Protein AF-A0A0G1JYY1-F1 (afdb_monomer_lite)

Secondary structure (DSSP, 8-state):
---SS-S---GGGGSPPEEE--SSHHHHHHHHHHHHTT--PEEE----TTSPSSEEEETTEEEEHHHHHHHHHHHH---

pLDDT: mean 78.43, std 17.25, range [39.28, 95.31]

Radius of gyration: 14.79 Å; chains: 1; bounding box: 53×21×29 Å

Structure (mmCIF, N/CA/C/O backbone):
data_AF-A0A0G1JYY1-F1
#
_entry.id   AF-A0A0G1JYY1-F1
#
loop_
_atom_site.group_PDB
_atom_si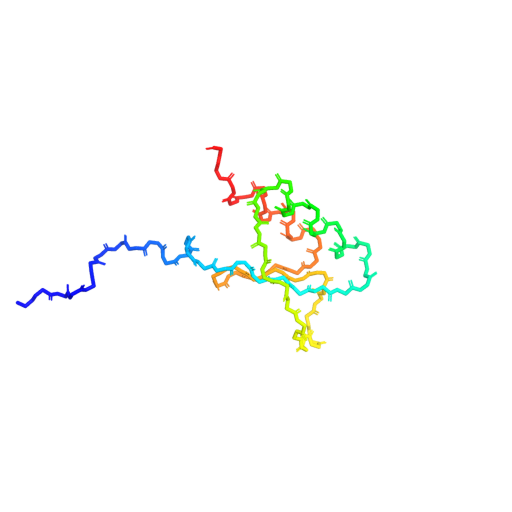te.id
_atom_site.type_symbol
_atom_site.label_atom_id
_atom_site.label_alt_id
_atom_site.label_comp_id
_atom_site.label_asym_id
_atom_site.label_entity_id
_atom_site.label_seq_id
_atom_site.pdbx_PDB_ins_code
_atom_site.Cartn_x
_atom_site.Cartn_y
_atom_site.Cartn_z
_atom_site.occupancy
_atom_site.B_iso_or_equiv
_atom_site.auth_seq_id
_atom_site.auth_comp_id
_atom_site.auth_asym_id
_atom_site.auth_atom_id
_atom_site.pdbx_PDB_model_num
ATOM 1 N N . MET A 1 1 ? -40.414 -9.671 -14.361 1.00 44.62 1 MET A N 1
ATOM 2 C CA . MET A 1 1 ? -38.987 -10.020 -14.525 1.00 44.62 1 MET A CA 1
ATOM 3 C C . MET A 1 1 ? -38.192 -9.100 -13.612 1.00 44.62 1 MET A C 1
ATOM 5 O O . MET A 1 1 ? -38.213 -7.898 -13.834 1.00 44.62 1 MET A O 1
ATOM 9 N N . GLN A 1 2 ? -37.630 -9.631 -12.523 1.00 39.28 2 GLN A N 1
ATOM 10 C CA . GLN A 1 2 ? -36.754 -8.897 -11.601 1.00 39.28 2 GLN A CA 1
ATOM 11 C C . GLN A 1 2 ? -35.307 -9.088 -12.065 1.00 39.28 2 GLN A C 1
ATOM 13 O O . GLN A 1 2 ? -34.934 -10.205 -12.418 1.00 39.28 2 GLN A O 1
ATOM 18 N N . SER A 1 3 ? -34.512 -8.018 -12.085 1.00 42.78 3 SER A N 1
ATOM 19 C CA . SER A 1 3 ? -33.059 -8.139 -12.236 1.00 42.78 3 SER A CA 1
ATOM 20 C C . SER A 1 3 ? -32.529 -9.037 -11.109 1.00 42.78 3 SER A C 1
ATOM 22 O O . SER A 1 3 ? -32.801 -8.727 -9.950 1.00 42.78 3 SER A O 1
ATOM 24 N N . PRO A 1 4 ? -31.793 -10.125 -11.404 1.00 51.28 4 PRO A N 1
ATOM 25 C CA . PRO A 1 4 ? -31.261 -11.031 -10.380 1.00 51.28 4 PRO A CA 1
ATOM 26 C C . PRO A 1 4 ? -30.119 -10.411 -9.561 1.00 51.28 4 PRO A C 1
ATOM 28 O O . PRO A 1 4 ? -29.679 -10.982 -8.571 1.00 51.28 4 PRO A O 1
ATOM 31 N N . TRP A 1 5 ? -29.661 -9.227 -9.957 1.00 55.25 5 TRP A N 1
ATOM 32 C CA . TRP A 1 5 ? -28.609 -8.479 -9.293 1.00 55.25 5 TRP A CA 1
ATOM 33 C C . TRP A 1 5 ? -29.269 -7.325 -8.552 1.00 55.25 5 TRP A C 1
ATOM 35 O O . TRP A 1 5 ? -29.634 -6.308 -9.148 1.00 55.25 5 TRP A O 1
ATOM 45 N N . GLY A 1 6 ? -29.533 -7.559 -7.268 1.00 48.03 6 GLY A N 1
ATOM 46 C CA . GLY A 1 6 ? -30.087 -6.569 -6.358 1.00 48.03 6 GLY A CA 1
ATOM 47 C C . GLY A 1 6 ? -29.305 -5.258 -6.419 1.00 48.03 6 GLY A C 1
ATOM 48 O O . GLY A 1 6 ? -28.086 -5.241 -6.575 1.00 48.03 6 GLY A O 1
ATOM 49 N N . LYS A 1 7 ? -30.047 -4.156 -6.324 1.00 51.84 7 LYS A N 1
ATOM 50 C CA . LYS A 1 7 ? -29.510 -2.815 -6.101 1.00 51.84 7 LYS A CA 1
ATOM 51 C C . LYS A 1 7 ? -28.572 -2.814 -4.880 1.00 51.84 7 LYS A C 1
ATOM 53 O O . LYS A 1 7 ? -28.873 -3.483 -3.896 1.00 51.84 7 LYS A O 1
ATOM 58 N N . ASP A 1 8 ? -27.504 -2.021 -4.969 1.00 53.47 8 ASP A N 1
ATOM 59 C CA . ASP A 1 8 ? -26.633 -1.594 -3.862 1.00 53.47 8 ASP A CA 1
ATOM 60 C C . ASP A 1 8 ? -25.770 -2.668 -3.177 1.00 53.47 8 ASP A C 1
ATOM 62 O O . ASP A 1 8 ? -25.847 -2.882 -1.970 1.00 53.47 8 ASP A O 1
ATOM 66 N N . ILE A 1 9 ? -24.849 -3.276 -3.928 1.00 48.91 9 ILE A N 1
ATOM 67 C CA . ILE A 1 9 ? -23.620 -3.808 -3.322 1.00 48.91 9 ILE A CA 1
ATOM 68 C C . ILE A 1 9 ? -22.535 -2.749 -3.551 1.00 48.91 9 ILE A C 1
ATOM 70 O O . ILE A 1 9 ? -22.224 -2.478 -4.716 1.00 48.91 9 ILE A O 1
ATOM 74 N N . PRO A 1 10 ? -21.958 -2.113 -2.511 1.00 46.56 10 PRO A N 1
ATOM 75 C CA . PRO A 1 10 ? -20.745 -1.329 -2.684 1.00 46.56 10 PRO A CA 1
ATOM 76 C C . PRO A 1 10 ? -19.649 -2.309 -3.092 1.00 46.56 10 PRO A C 1
ATOM 78 O O . PRO A 1 10 ? -19.055 -2.972 -2.247 1.00 46.56 10 PRO A O 1
ATOM 81 N N . LEU A 1 11 ? -19.435 -2.426 -4.405 1.00 48.97 11 LEU A N 1
ATOM 82 C CA . LEU A 1 11 ? -18.555 -3.420 -5.018 1.00 48.97 11 LEU A CA 1
ATOM 83 C C . LEU A 1 11 ? -17.162 -3.434 -4.381 1.00 48.97 11 LEU A C 1
ATOM 85 O O . LEU A 1 11 ? -16.523 -4.466 -4.395 1.00 48.97 11 LEU A O 1
ATOM 89 N N . TYR A 1 12 ? -16.722 -2.331 -3.777 1.00 52.34 12 TYR A N 1
ATOM 90 C CA . TYR A 1 12 ? -15.350 -2.084 -3.347 1.00 52.34 12 TYR A CA 1
ATOM 91 C C . TYR A 1 12 ? -14.928 -2.731 -2.018 1.00 52.34 12 TYR A C 1
ATOM 93 O O . TYR A 1 12 ? -13.731 -2.883 -1.794 1.00 52.34 12 TYR A O 1
ATOM 101 N N . LYS A 1 13 ? -15.859 -3.139 -1.139 1.00 52.34 13 LYS A N 1
ATOM 102 C CA . LYS A 1 13 ? -15.486 -3.680 0.189 1.00 52.34 13 LYS A CA 1
ATOM 103 C C . LYS A 1 13 ? -14.876 -5.086 0.149 1.00 52.34 13 LYS A C 1
ATOM 105 O O . LYS A 1 13 ? -14.156 -5.440 1.074 1.00 52.34 13 LYS A O 1
ATOM 110 N N . ASP A 1 14 ? -15.117 -5.841 -0.919 1.00 60.38 14 ASP A N 1
ATOM 111 C CA . ASP A 1 14 ? -14.580 -7.194 -1.114 1.00 60.38 14 ASP A CA 1
ATOM 112 C C . ASP A 1 14 ? -13.394 -7.240 -2.100 1.00 60.38 14 ASP A C 1
ATOM 114 O O . ASP A 1 14 ? -12.887 -8.323 -2.400 1.00 60.38 14 ASP A O 1
ATOM 118 N N . TYR A 1 15 ? -12.931 -6.094 -2.626 1.00 67.06 15 TYR A N 1
ATOM 119 C CA . TYR A 1 15 ? -11.757 -6.089 -3.506 1.00 67.06 15 TYR A CA 1
ATOM 120 C C . TYR A 1 15 ? -10.476 -6.234 -2.681 1.00 67.06 15 TYR A C 1
ATOM 122 O O . TYR A 1 15 ? -10.253 -5.434 -1.767 1.00 67.06 15 TYR A O 1
ATOM 130 N N . PRO A 1 16 ? -9.610 -7.210 -3.012 1.00 79.31 16 PRO A N 1
ATOM 131 C CA . PRO A 1 16 ? -8.317 -7.331 -2.362 1.00 79.31 16 PRO A CA 1
ATOM 132 C C . PRO A 1 16 ? -7.490 -6.074 -2.639 1.00 79.31 16 PRO A C 1
ATOM 134 O O . PRO A 1 16 ? -7.449 -5.580 -3.765 1.00 79.31 16 PRO A O 1
ATOM 137 N N . VAL A 1 17 ? -6.828 -5.566 -1.603 1.00 86.31 17 VAL A N 1
ATOM 138 C CA . VAL A 1 17 ? -5.836 -4.499 -1.746 1.00 86.31 17 VAL A CA 1
ATOM 139 C C . VAL A 1 17 ? -4.604 -5.114 -2.401 1.00 86.31 17 VAL A C 1
ATOM 141 O O . VAL A 1 17 ? -4.015 -6.027 -1.828 1.00 86.31 17 VAL A O 1
ATOM 144 N N . ALA A 1 18 ? -4.218 -4.656 -3.587 1.00 90.12 18 ALA A N 1
ATOM 145 C CA . ALA A 1 18 ? -2.972 -5.070 -4.227 1.00 90.12 18 ALA A CA 1
ATOM 146 C C . ALA A 1 18 ? -1.870 -4.064 -3.891 1.00 90.12 18 ALA A C 1
ATOM 148 O O . ALA A 1 18 ? -2.099 -2.856 -3.922 1.00 90.12 18 ALA A O 1
ATOM 149 N N . LEU A 1 19 ? -0.677 -4.551 -3.559 1.00 92.00 19 LEU A N 1
ATOM 150 C CA . LEU A 1 19 ? 0.460 -3.715 -3.192 1.00 92.00 19 LEU A CA 1
ATOM 151 C C . LEU A 1 19 ? 1.697 -4.121 -3.989 1.00 92.00 19 LEU A C 1
ATOM 153 O O . LEU A 1 19 ? 2.158 -5.258 -3.916 1.00 92.00 19 LEU A O 1
ATOM 157 N N . TYR A 1 20 ? 2.260 -3.164 -4.714 1.00 92.44 20 TYR A N 1
ATOM 158 C CA . TYR A 1 20 ? 3.462 -3.328 -5.520 1.00 92.44 20 TYR A CA 1
ATOM 159 C C . TYR A 1 20 ? 4.607 -2.591 -4.836 1.00 92.44 20 TYR A C 1
ATOM 161 O O . TYR A 1 20 ? 4.513 -1.393 -4.547 1.00 92.44 20 TYR A O 1
ATOM 169 N N . LEU A 1 21 ? 5.692 -3.316 -4.584 1.00 91.00 21 LEU A N 1
ATOM 170 C CA . LEU A 1 21 ? 6.801 -2.869 -3.746 1.00 91.00 21 LEU A CA 1
ATOM 171 C C . LEU A 1 21 ? 8.120 -2.832 -4.519 1.00 91.00 21 LEU A C 1
ATOM 173 O O . LEU A 1 21 ? 8.305 -3.505 -5.532 1.00 91.00 21 LEU A O 1
ATOM 177 N N . ASP A 1 22 ? 9.043 -2.013 -4.039 1.00 89.31 22 ASP A N 1
ATOM 178 C CA . ASP A 1 22 ? 10.460 -2.021 -4.405 1.00 89.31 22 ASP A CA 1
ATOM 179 C C . ASP A 1 22 ? 11.326 -2.136 -3.137 1.00 89.31 22 ASP A C 1
ATOM 181 O O . ASP A 1 22 ? 10.814 -2.289 -2.028 1.00 89.31 22 ASP A O 1
ATOM 185 N N . GLU A 1 23 ? 12.648 -2.054 -3.280 1.00 88.56 23 GLU A N 1
ATOM 186 C CA . GLU A 1 23 ? 13.589 -2.147 -2.154 1.00 88.56 23 GLU A CA 1
ATOM 187 C C . GLU A 1 23 ? 13.680 -0.859 -1.307 1.00 88.56 23 GLU A C 1
ATOM 189 O O . GLU A 1 23 ? 14.527 -0.764 -0.414 1.00 88.56 23 GLU A O 1
ATOM 194 N N . SER A 1 24 ? 12.840 0.150 -1.569 1.00 90.06 24 SER A N 1
ATOM 195 C CA . SER A 1 24 ? 12.897 1.430 -0.861 1.00 90.06 24 SER A CA 1
ATOM 196 C C . SER A 1 24 ? 12.366 1.346 0.575 1.00 90.06 2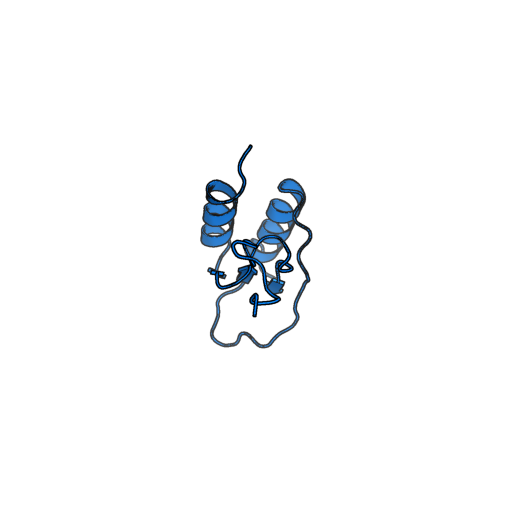4 SER A C 1
ATOM 198 O O . SER A 1 24 ? 11.520 0.520 0.924 1.00 90.06 24 SER A O 1
ATOM 200 N N . GLU A 1 25 ? 12.820 2.275 1.419 1.00 93.38 25 GLU A N 1
ATOM 201 C CA . GLU A 1 25 ? 12.257 2.458 2.762 1.00 93.38 25 GLU A CA 1
ATOM 202 C C . GLU A 1 25 ? 10.779 2.883 2.709 1.00 93.38 25 GLU A C 1
ATOM 204 O O . GLU A 1 25 ? 10.009 2.532 3.600 1.00 93.38 25 GLU A O 1
ATOM 209 N N . GLU A 1 26 ? 10.353 3.573 1.639 1.00 92.69 26 GLU A N 1
ATOM 210 C CA . GLU A 1 26 ? 8.940 3.910 1.418 1.00 92.69 26 GLU A CA 1
ATOM 211 C C . GLU A 1 26 ? 8.077 2.647 1.299 1.00 92.69 26 GLU A C 1
ATOM 213 O O . GLU A 1 26 ? 6.990 2.590 1.873 1.00 92.69 26 GLU A O 1
ATOM 218 N N . SER A 1 27 ? 8.569 1.627 0.592 1.00 92.62 27 SER A N 1
ATOM 219 C CA . SER A 1 27 ? 7.875 0.350 0.413 1.00 92.62 27 SER A CA 1
ATOM 220 C C . SER A 1 27 ? 7.736 -0.432 1.716 1.00 92.62 27 SER A C 1
ATOM 222 O O . SER A 1 27 ? 6.659 -0.948 2.014 1.00 92.62 27 SER A O 1
ATOM 224 N N . LYS A 1 28 ? 8.787 -0.463 2.540 1.00 93.44 28 LYS A N 1
ATOM 225 C CA . LYS A 1 28 ? 8.739 -1.103 3.866 1.00 93.44 28 LYS A CA 1
ATOM 226 C C . LYS A 1 28 ? 7.746 -0.406 4.794 1.00 93.44 28 LYS A C 1
ATOM 228 O O . LYS A 1 28 ? 6.964 -1.067 5.472 1.00 93.44 28 LYS A O 1
ATOM 233 N N . GLU A 1 29 ? 7.750 0.924 4.795 1.00 95.31 29 GLU A N 1
ATOM 234 C CA . GLU A 1 29 ? 6.830 1.707 5.618 1.00 95.31 29 GLU A CA 1
ATOM 235 C C . GLU A 1 29 ? 5.375 1.567 5.144 1.00 95.31 29 GLU A C 1
ATOM 237 O O . GLU A 1 29 ? 4.468 1.492 5.968 1.00 95.31 29 GLU A O 1
ATOM 242 N N . ALA A 1 30 ? 5.129 1.469 3.833 1.00 93.81 30 ALA A N 1
ATOM 243 C CA . ALA A 1 30 ? 3.783 1.238 3.309 1.00 93.81 30 ALA A CA 1
ATOM 244 C C . ALA A 1 30 ? 3.192 -0.093 3.801 1.00 93.81 30 ALA A C 1
ATOM 246 O O . ALA A 1 30 ? 2.029 -0.121 4.200 1.00 93.81 30 ALA A O 1
ATOM 247 N N . VAL A 1 31 ? 3.989 -1.168 3.835 1.00 93.62 31 VAL A N 1
ATOM 248 C CA . VAL A 1 31 ? 3.568 -2.459 4.410 1.00 93.62 31 VAL A CA 1
ATOM 249 C C . VAL A 1 31 ? 3.200 -2.294 5.879 1.00 93.62 31 VAL A C 1
ATOM 251 O O . VAL A 1 31 ? 2.101 -2.669 6.278 1.00 93.62 31 VAL A O 1
ATOM 254 N N . ARG A 1 32 ? 4.080 -1.662 6.662 1.00 94.31 32 ARG A N 1
ATOM 255 C CA . ARG A 1 32 ? 3.859 -1.453 8.096 1.00 94.31 32 ARG A CA 1
ATOM 256 C C . ARG A 1 32 ? 2.559 -0.694 8.379 1.00 94.31 32 ARG A C 1
ATOM 258 O O . ARG A 1 32 ? 1.803 -1.093 9.257 1.00 94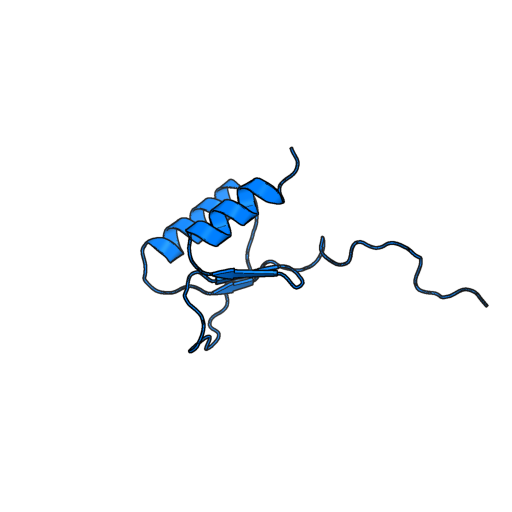.31 32 ARG A O 1
ATOM 265 N N . LEU A 1 33 ? 2.282 0.374 7.633 1.00 93.25 33 LEU A N 1
ATOM 266 C CA . LEU A 1 33 ? 1.063 1.168 7.816 1.00 93.25 33 LEU A CA 1
ATOM 267 C C . LEU A 1 33 ? -0.206 0.372 7.495 1.00 93.25 33 LEU A C 1
ATOM 269 O O . LEU A 1 33 ? -1.220 0.528 8.172 1.00 93.25 33 LEU A O 1
ATOM 273 N N . LEU A 1 34 ? -0.155 -0.488 6.476 1.00 91.38 34 LEU A N 1
ATOM 274 C CA . LEU A 1 34 ? -1.272 -1.368 6.132 1.00 91.38 34 LEU A CA 1
ATOM 275 C C . LEU A 1 34 ? -1.501 -2.418 7.225 1.00 91.38 34 LEU A C 1
ATOM 277 O O . LEU A 1 34 ? -2.645 -2.641 7.619 1.00 91.38 34 LEU A O 1
ATOM 281 N N . GLU A 1 35 ? -0.431 -2.992 7.779 1.00 90.69 35 GLU A N 1
ATOM 282 C CA . GLU A 1 35 ? -0.508 -3.910 8.922 1.00 90.69 35 GLU A CA 1
ATOM 283 C C . GLU A 1 35 ? -1.094 -3.230 10.173 1.00 90.69 35 GLU A C 1
ATOM 285 O O . GLU A 1 35 ? -1.981 -3.794 10.818 1.00 90.69 35 GLU A O 1
ATOM 290 N N . GLU A 1 36 ? -0.661 -2.003 10.493 1.00 91.38 36 GLU A N 1
ATOM 291 C CA . GLU A 1 36 ? -1.203 -1.193 11.600 1.00 91.38 36 GLU A CA 1
ATOM 292 C C . GLU A 1 36 ? -2.701 -0.892 11.399 1.00 91.38 36 GLU A C 1
ATOM 294 O O . GLU A 1 36 ? -3.480 -0.932 12.356 1.00 91.38 36 GLU A O 1
ATOM 299 N N . ALA A 1 37 ? -3.122 -0.693 10.148 1.00 87.00 37 ALA A N 1
ATOM 300 C CA . ALA A 1 37 ? -4.518 -0.541 9.745 1.00 87.00 37 ALA A CA 1
ATOM 301 C C . ALA A 1 37 ? -5.304 -1.867 9.657 1.00 87.00 37 ALA A C 1
ATOM 303 O O . ALA A 1 37 ? -6.493 -1.852 9.338 1.00 87.00 37 ALA A O 1
ATOM 304 N N . LYS A 1 38 ? -4.677 -3.017 9.954 1.00 88.25 38 LYS A N 1
ATOM 305 C CA . LYS A 1 38 ? -5.258 -4.371 9.821 1.00 88.25 38 LYS A CA 1
ATOM 306 C C . LYS A 1 38 ? -5.723 -4.700 8.396 1.00 88.25 38 LYS A C 1
ATOM 308 O O . LYS A 1 38 ? -6.641 -5.497 8.202 1.00 88.25 38 LYS A O 1
ATOM 313 N N . ILE A 1 39 ? -5.074 -4.104 7.403 1.00 86.94 39 ILE A N 1
ATOM 314 C CA . ILE A 1 39 ? -5.294 -4.355 5.983 1.00 86.94 39 ILE A CA 1
ATOM 315 C C . ILE A 1 39 ? -4.233 -5.351 5.530 1.00 86.94 39 ILE A C 1
ATOM 317 O O . ILE A 1 39 ? -3.041 -5.103 5.676 1.00 86.94 39 ILE A O 1
ATOM 321 N N . VAL A 1 40 ? -4.664 -6.487 4.982 1.00 86.62 40 VAL A N 1
ATOM 322 C CA . VAL A 1 40 ? -3.758 -7.521 4.465 1.00 86.62 40 VAL A CA 1
ATOM 323 C C . VAL A 1 40 ? -3.694 -7.388 2.943 1.00 86.62 40 VAL A C 1
ATOM 325 O O . VAL A 1 40 ? -4.612 -7.858 2.264 1.00 86.62 40 VAL A O 1
ATOM 328 N N . PRO A 1 41 ? -2.662 -6.727 2.387 1.00 88.44 41 PRO A N 1
ATOM 329 C CA . PRO A 1 41 ? -2.532 -6.595 0.949 1.00 88.44 41 PRO A CA 1
ATOM 330 C C . PRO A 1 41 ? -2.040 -7.898 0.310 1.00 88.44 41 PRO A C 1
ATOM 332 O O . PRO A 1 41 ? -1.267 -8.660 0.892 1.00 88.44 41 PRO A O 1
ATOM 335 N N . VAL A 1 42 ? -2.432 -8.115 -0.939 1.00 90.12 42 VAL A N 1
ATOM 336 C CA . VAL A 1 42 ? -1.786 -9.068 -1.837 1.00 90.12 42 VAL A CA 1
ATOM 337 C C . VAL A 1 42 ? -0.543 -8.387 -2.402 1.00 90.12 42 VAL A C 1
ATOM 339 O O . VAL A 1 42 ? -0.654 -7.381 -3.100 1.00 90.12 42 VAL A O 1
ATOM 342 N N . ILE A 1 43 ? 0.640 -8.917 -2.092 1.00 89.88 43 ILE A N 1
ATOM 343 C CA . ILE A 1 43 ? 1.895 -8.408 -2.654 1.00 89.88 43 ILE A CA 1
ATOM 344 C C . ILE A 1 43 ? 2.013 -8.863 -4.109 1.00 89.88 43 ILE A C 1
ATOM 346 O O . ILE A 1 43 ? 1.869 -10.051 -4.405 1.00 89.88 43 ILE A O 1
ATOM 350 N N . CYS A 1 44 ? 2.259 -7.917 -5.011 1.00 86.62 44 CYS A N 1
ATOM 351 C CA . CYS A 1 44 ? 2.320 -8.156 -6.447 1.00 86.62 44 CYS A CA 1
ATOM 352 C C . CYS A 1 44 ? 3.703 -7.811 -7.015 1.00 86.62 44 CYS A C 1
ATOM 354 O O . CYS A 1 44 ? 4.187 -6.690 -6.864 1.00 86.62 44 CYS A O 1
ATOM 356 N N . ASP A 1 45 ? 4.285 -8.752 -7.760 1.00 76.56 45 ASP A N 1
ATOM 357 C CA . ASP A 1 45 ? 5.578 -8.610 -8.452 1.00 76.56 45 ASP A CA 1
ATOM 358 C C . ASP A 1 45 ? 5.416 -8.145 -9.916 1.00 76.56 45 ASP A C 1
ATOM 360 O O . ASP A 1 45 ? 6.161 -8.547 -10.807 1.00 76.56 45 ASP A O 1
ATOM 364 N N . GLY A 1 46 ? 4.393 -7.332 -10.201 1.00 67.19 46 GLY A N 1
ATOM 365 C CA . GLY A 1 46 ? 4.087 -6.877 -11.561 1.00 67.19 46 GLY A CA 1
ATOM 366 C C . GLY A 1 46 ? 5.030 -5.781 -12.070 1.00 67.19 46 GLY A C 1
ATOM 367 O O . GLY A 1 46 ? 5.395 -4.869 -11.322 1.00 67.19 46 GLY A O 1
ATOM 368 N N . ASP A 1 47 ? 5.370 -5.829 -13.362 1.00 61.62 47 ASP A N 1
ATOM 369 C CA . ASP A 1 47 ? 6.074 -4.760 -14.083 1.00 61.62 47 ASP A CA 1
ATOM 370 C C . ASP A 1 47 ? 5.192 -3.511 -14.194 1.00 61.62 47 ASP A C 1
ATOM 372 O O . ASP A 1 47 ? 4.450 -3.288 -15.150 1.00 61.62 47 ASP A O 1
ATOM 376 N N . THR A 1 48 ? 5.268 -2.667 -13.173 1.00 61.62 48 THR A N 1
ATOM 377 C CA . THR A 1 48 ? 4.687 -1.329 -13.169 1.00 61.62 48 THR A CA 1
ATOM 378 C C . THR A 1 48 ? 5.748 -0.326 -13.622 1.00 61.62 48 THR A C 1
ATOM 380 O O . THR A 1 48 ? 6.035 0.627 -12.903 1.00 61.62 48 THR A O 1
ATOM 383 N N . GLU A 1 49 ? 6.382 -0.549 -14.782 1.00 62.59 49 GLU A N 1
ATOM 384 C CA . GLU A 1 49 ? 7.545 0.233 -15.259 1.00 62.59 49 GLU A CA 1
ATOM 385 C C . GLU A 1 49 ? 7.282 1.751 -15.320 1.00 62.59 49 GLU A C 1
ATOM 387 O O . GLU A 1 49 ? 8.202 2.561 -15.221 1.00 62.59 49 GLU A O 1
ATOM 392 N N . LEU A 1 50 ? 6.013 2.150 -15.452 1.00 65.88 50 LEU A N 1
ATOM 393 C CA . LEU A 1 50 ? 5.589 3.549 -15.534 1.00 65.88 50 LEU A CA 1
ATOM 394 C C . LEU A 1 50 ? 5.072 4.131 -14.210 1.00 65.88 50 LEU A C 1
ATOM 396 O O . LEU A 1 50 ? 4.752 5.320 -14.162 1.00 65.88 50 LEU A O 1
ATOM 400 N N . LEU A 1 51 ? 4.972 3.330 -13.145 1.00 74.69 51 LEU A N 1
ATOM 401 C CA . LEU A 1 51 ? 4.363 3.746 -11.882 1.00 74.69 51 LEU A CA 1
ATOM 402 C C . LEU A 1 51 ? 5.375 3.717 -10.737 1.00 74.69 51 LEU A C 1
ATOM 404 O O . LEU A 1 51 ? 6.222 2.832 -10.628 1.00 74.69 51 LEU A O 1
ATOM 408 N N . ARG A 1 52 ? 5.288 4.722 -9.866 1.00 82.31 52 ARG A N 1
ATOM 409 C CA . ARG A 1 52 ? 6.199 4.878 -8.730 1.00 82.31 52 ARG A CA 1
ATOM 410 C C . ARG A 1 52 ? 5.730 4.003 -7.574 1.00 82.31 52 ARG A C 1
ATOM 412 O O . ARG A 1 52 ? 4.590 4.137 -7.134 1.00 82.31 52 ARG A O 1
ATOM 419 N N . ARG A 1 53 ? 6.632 3.162 -7.069 1.00 85.25 53 ARG A N 1
ATOM 420 C CA . ARG A 1 53 ? 6.404 2.316 -5.896 1.00 85.25 53 ARG A CA 1
ATOM 421 C C . ARG A 1 53 ? 6.743 3.079 -4.594 1.00 85.25 53 ARG A C 1
ATOM 423 O O . ARG A 1 53 ? 7.500 4.052 -4.658 1.00 85.25 53 ARG A O 1
ATOM 430 N N . PRO A 1 54 ? 6.154 2.713 -3.440 1.00 91.75 54 PRO A N 1
ATOM 431 C CA . PRO A 1 54 ? 5.072 1.738 -3.282 1.00 91.75 54 PRO A CA 1
ATOM 432 C C . PRO A 1 54 ? 3.799 2.174 -4.009 1.00 91.75 54 PRO A C 1
ATOM 434 O O . PRO A 1 54 ? 3.491 3.367 -4.074 1.00 91.75 54 PRO A O 1
ATOM 437 N N . LEU A 1 55 ? 3.088 1.202 -4.574 1.00 92.69 55 LEU A N 1
ATOM 438 C CA . LEU A 1 55 ? 1.824 1.419 -5.265 1.00 92.69 55 LEU A CA 1
ATOM 439 C C . LEU A 1 55 ? 0.754 0.524 -4.665 1.00 92.69 55 LEU A C 1
ATOM 441 O O . LEU A 1 55 ? 0.937 -0.686 -4.603 1.00 92.69 55 LEU A O 1
ATOM 445 N N . LEU A 1 56 ? -0.356 1.124 -4.259 1.00 91.62 56 LEU A N 1
ATOM 446 C CA . LEU A 1 56 ? -1.519 0.435 -3.727 1.00 91.62 56 LEU A CA 1
ATOM 447 C C . LEU A 1 56 ? -2.684 0.561 -4.707 1.00 91.62 56 LEU A C 1
ATOM 449 O O . LEU A 1 56 ? -3.028 1.672 -5.115 1.00 91.62 56 LEU A O 1
ATOM 453 N N . GLU A 1 57 ? -3.301 -0.563 -5.056 1.00 89.81 57 GLU A N 1
ATOM 454 C CA . GLU A 1 57 ? -4.561 -0.604 -5.796 1.00 89.81 57 GLU A CA 1
ATOM 455 C C . GLU A 1 57 ? -5.670 -1.128 -4.892 1.00 89.81 57 GLU A C 1
ATOM 457 O O . GLU A 1 57 ? -5.529 -2.165 -4.239 1.00 89.81 57 GLU A O 1
ATOM 462 N N . TRP A 1 58 ? -6.794 -0.419 -4.874 1.00 86.44 58 TRP A N 1
ATOM 463 C CA . TRP A 1 58 ? -7.994 -0.858 -4.177 1.00 86.44 58 TRP A CA 1
ATOM 464 C C . TRP A 1 58 ? -9.239 -0.478 -4.977 1.00 86.44 58 TRP A C 1
ATOM 466 O O . TRP A 1 58 ? -9.534 0.699 -5.196 1.00 86.44 58 TRP A O 1
ATOM 476 N N . GLY A 1 59 ? -9.966 -1.485 -5.469 1.00 81.31 59 GLY A N 1
ATOM 477 C CA . GLY A 1 59 ? -11.082 -1.271 -6.389 1.00 81.31 59 GLY A CA 1
ATOM 478 C C . GLY A 1 59 ? -10.626 -0.580 -7.680 1.00 81.31 59 GLY A C 1
ATOM 479 O O . GLY A 1 59 ? -9.894 -1.166 -8.470 1.00 81.31 59 GLY A O 1
ATOM 480 N N . ILE A 1 60 ? -11.076 0.662 -7.894 1.00 76.94 60 ILE A N 1
ATOM 481 C CA . ILE A 1 60 ? -10.658 1.522 -9.022 1.00 76.94 60 ILE A CA 1
ATOM 482 C C . ILE A 1 60 ? -9.605 2.573 -8.626 1.00 76.94 60 ILE A C 1
ATOM 484 O O . ILE A 1 60 ? -9.171 3.355 -9.472 1.00 76.94 60 ILE A O 1
ATOM 488 N N . GLY A 1 61 ? -9.243 2.643 -7.342 1.00 84.81 61 GLY A N 1
ATOM 489 C CA . GLY A 1 61 ? -8.282 3.600 -6.803 1.00 84.81 61 GLY A CA 1
ATOM 490 C C . GLY A 1 61 ? -6.846 3.109 -6.955 1.00 84.81 61 GLY A C 1
ATOM 491 O O . GLY A 1 61 ? -6.557 1.944 -6.686 1.00 84.81 61 GLY A O 1
ATOM 492 N N . VAL A 1 62 ? -5.949 4.013 -7.359 1.00 88.88 62 VAL A N 1
ATOM 493 C CA . VAL A 1 62 ? -4.503 3.770 -7.460 1.00 88.88 62 VAL A CA 1
ATOM 494 C C . VAL A 1 62 ? -3.762 4.849 -6.673 1.00 88.88 62 VAL A C 1
ATOM 496 O O . VAL A 1 62 ? -3.891 6.040 -6.966 1.00 88.88 62 VAL A O 1
ATOM 499 N N . HIS A 1 63 ? -2.953 4.430 -5.703 1.00 91.56 63 HIS A N 1
ATOM 500 C CA . HIS A 1 63 ? -2.211 5.302 -4.793 1.00 91.56 63 HIS A CA 1
ATOM 501 C C . HIS A 1 63 ? -0.716 5.032 -4.925 1.00 91.56 63 HIS A C 1
ATOM 503 O O . HIS A 1 63 ? -0.243 3.946 -4.609 1.00 91.56 63 HIS A O 1
ATOM 509 N N . GLN A 1 64 ? 0.033 6.022 -5.406 1.00 91.69 64 GLN A N 1
ATOM 510 C CA . GLN A 1 64 ? 1.476 5.922 -5.637 1.00 91.69 64 GLN A CA 1
ATOM 511 C C . GLN A 1 64 ? 2.245 6.725 -4.596 1.00 91.69 64 GLN A C 1
ATOM 513 O O . GLN A 1 64 ? 1.843 7.846 -4.281 1.00 91.69 64 GLN A O 1
ATOM 518 N N . ARG A 1 65 ? 3.406 6.211 -4.175 1.00 92.75 65 ARG A N 1
ATOM 519 C CA . ARG A 1 65 ? 4.236 6.744 -3.080 1.00 92.75 65 ARG A CA 1
ATOM 520 C C . ARG A 1 65 ? 3.591 6.587 -1.711 1.00 92.75 65 ARG A C 1
ATOM 522 O O . ARG A 1 65 ? 2.371 6.549 -1.552 1.00 92.75 65 ARG A O 1
ATOM 529 N N . LEU A 1 66 ? 4.449 6.598 -0.698 1.00 93.44 66 LEU A N 1
ATOM 530 C CA . LEU A 1 66 ? 4.042 6.457 0.693 1.00 93.44 66 LEU A CA 1
ATOM 531 C C . LEU A 1 66 ? 3.052 7.546 1.139 1.00 93.44 66 LEU A C 1
ATOM 533 O O . LEU A 1 66 ? 2.112 7.261 1.873 1.00 93.44 66 LEU A O 1
ATOM 537 N N . GLU A 1 67 ? 3.236 8.792 0.693 1.00 93.75 67 GLU A N 1
ATOM 538 C CA . GLU A 1 67 ? 2.358 9.909 1.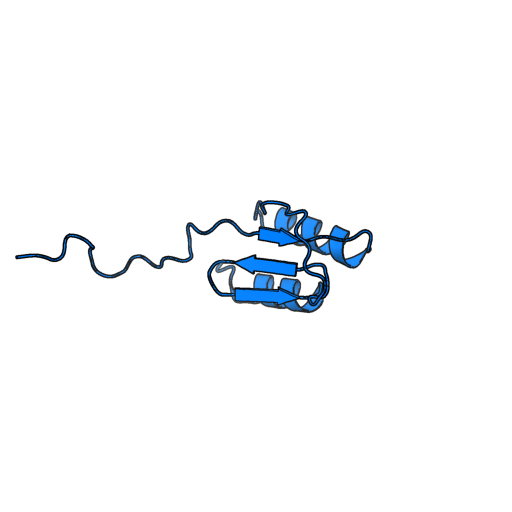070 1.00 93.75 67 GLU A CA 1
ATOM 539 C C . GLU A 1 67 ? 0.913 9.708 0.585 1.00 93.75 67 GLU A C 1
ATOM 541 O O . GLU A 1 67 ? -0.029 9.937 1.341 1.00 93.75 67 GLU A O 1
ATOM 546 N N . SER A 1 68 ? 0.720 9.224 -0.648 1.00 93.12 68 SER A N 1
ATOM 547 C CA . SER A 1 68 ? -0.624 8.969 -1.180 1.00 93.12 68 SER A CA 1
ATOM 548 C C . SER A 1 68 ? -1.318 7.834 -0.427 1.00 93.12 68 SER A C 1
ATOM 550 O O . SER A 1 68 ? -2.499 7.953 -0.108 1.00 93.12 68 SER A O 1
ATOM 552 N N . ILE A 1 69 ? -0.573 6.780 -0.078 1.00 92.25 69 ILE A N 1
ATOM 553 C CA . ILE A 1 69 ? -1.073 5.655 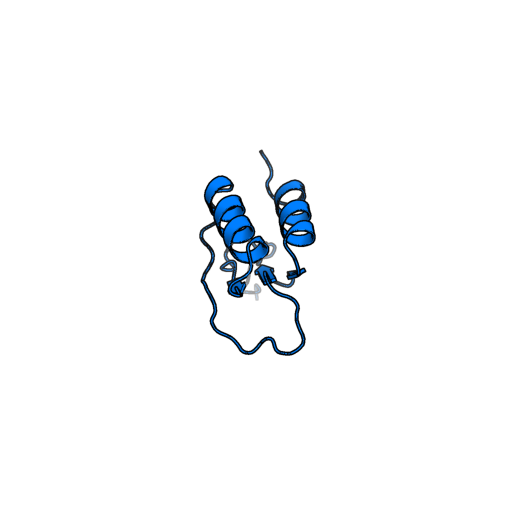0.726 1.00 92.25 69 ILE A CA 1
ATOM 554 C C . ILE A 1 69 ? -1.467 6.128 2.134 1.00 92.25 69 ILE A C 1
ATOM 556 O O . ILE A 1 69 ? -2.541 5.781 2.617 1.00 92.25 69 ILE A O 1
ATOM 560 N N . LYS A 1 70 ? -0.656 6.983 2.774 1.00 92.94 70 LYS A N 1
ATOM 561 C CA . LYS A 1 70 ? -0.993 7.609 4.068 1.00 92.94 70 LYS A CA 1
ATOM 562 C C . LYS A 1 70 ? -2.284 8.419 3.989 1.00 92.94 70 LYS A C 1
ATOM 564 O O . LYS A 1 70 ? -3.142 8.297 4.858 1.00 92.94 70 LYS A O 1
ATOM 569 N N . ASN A 1 71 ? -2.430 9.237 2.948 1.00 91.38 71 ASN A N 1
ATOM 570 C CA . ASN A 1 71 ? -3.637 10.036 2.746 1.00 91.38 71 ASN A CA 1
ATOM 571 C C . ASN A 1 71 ? -4.869 9.147 2.551 1.00 91.38 71 ASN A C 1
ATOM 573 O O . ASN A 1 71 ? -5.911 9.431 3.135 1.00 91.38 71 ASN A O 1
ATOM 577 N N . TRP A 1 72 ? -4.732 8.056 1.794 1.00 89.44 72 TRP A N 1
ATOM 578 C CA . TRP A 1 72 ? -5.796 7.074 1.608 1.00 89.44 72 TRP A CA 1
ATOM 579 C C . TRP A 1 72 ? -6.226 6.428 2.933 1.00 89.44 72 T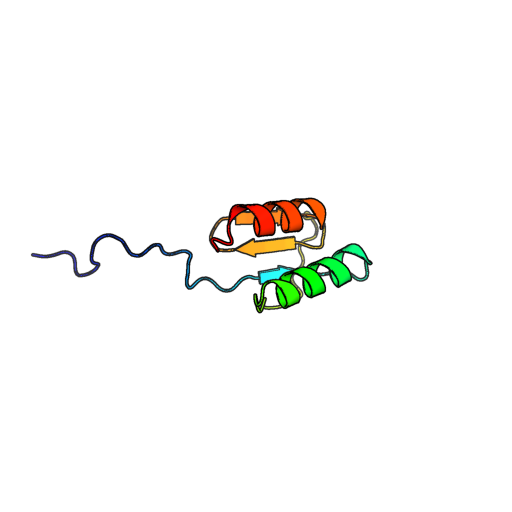RP A C 1
ATOM 581 O O . TRP A 1 72 ? -7.409 6.493 3.273 1.00 89.44 72 TRP A O 1
ATOM 591 N N . LEU A 1 73 ? -5.272 5.924 3.727 1.00 88.94 73 LEU A N 1
ATOM 592 C CA . LEU A 1 73 ? -5.526 5.333 5.051 1.00 88.94 73 LEU A CA 1
ATOM 593 C C . LEU A 1 73 ? -6.269 6.294 5.991 1.00 88.94 73 LEU A C 1
ATOM 595 O O . LEU A 1 73 ? -7.193 5.886 6.686 1.00 88.94 73 LEU A O 1
ATOM 599 N N . ASN A 1 74 ? -5.906 7.578 5.975 1.00 86.31 74 ASN A N 1
ATOM 600 C CA . ASN A 1 74 ? -6.564 8.603 6.792 1.00 86.31 74 ASN A CA 1
ATOM 601 C C . ASN A 1 74 ? -7.979 8.968 6.305 1.00 86.31 74 ASN A C 1
ATOM 603 O O . ASN A 1 74 ? -8.737 9.572 7.060 1.00 86.31 74 ASN A O 1
ATOM 607 N N . SER A 1 75 ? -8.316 8.679 5.044 1.00 81.56 75 SER A N 1
ATOM 608 C CA . SER A 1 75 ? -9.579 9.098 4.420 1.00 81.56 75 SER A CA 1
ATOM 609 C C . SER A 1 75 ? -10.656 8.012 4.370 1.00 81.56 75 SER A C 1
ATOM 611 O O . SER A 1 75 ? -11.836 8.341 4.445 1.00 81.56 75 SER A O 1
ATOM 613 N N . GLU A 1 76 ? -10.266 6.738 4.249 1.00 66.38 76 GLU A N 1
ATOM 614 C CA . GLU A 1 76 ? -11.180 5.635 3.897 1.00 66.38 76 GLU A CA 1
ATOM 615 C C . GLU A 1 76 ? -11.350 4.591 5.016 1.00 66.38 76 GLU A C 1
ATOM 617 O O . GLU A 1 76 ? -12.114 3.641 4.846 1.00 66.38 76 GLU A O 1
ATOM 622 N N . ILE A 1 77 ? -10.687 4.759 6.169 1.00 57.06 77 ILE A N 1
ATOM 623 C CA . ILE A 1 77 ? -10.915 3.933 7.365 1.00 57.06 77 ILE A CA 1
ATOM 624 C C . ILE A 1 77 ? -11.889 4.676 8.299 1.00 57.06 77 ILE A C 1
ATOM 626 O O . ILE A 1 77 ? -11.451 5.535 9.065 1.00 57.06 77 ILE A O 1
ATOM 630 N N . PRO A 1 78 ? -13.211 4.411 8.238 1.00 46.91 78 PRO A N 1
ATOM 631 C CA . PRO A 1 78 ? -14.132 4.866 9.276 1.00 46.91 78 PRO A CA 1
ATOM 632 C C . PRO A 1 78 ? -13.844 4.136 10.600 1.00 46.91 78 PRO A C 1
ATOM 634 O O . PRO A 1 78 ? -13.573 2.936 10.579 1.00 46.91 78 PRO A O 1
ATOM 637 N N . ASP A 1 79 ? -13.905 4.882 11.711 1.00 42.72 79 ASP A N 1
ATOM 638 C CA . ASP A 1 79 ? -13.764 4.420 13.111 1.00 42.72 79 ASP A CA 1
ATOM 639 C C . ASP A 1 79 ? -14.653 3.199 13.441 1.00 42.72 79 ASP A C 1
ATOM 641 O O . ASP A 1 79 ? -15.839 3.191 13.017 1.00 42.72 79 ASP A O 1
#

Foldseek 3Di:
DDDPDDPDDPPFPPFAKAWEADPDPQRVVLCVVCVVLVRDHDYDPDPPVVAAPRWIDTDPDIAHTSVSSVVCSVPPDDD

Sequence (79 aa):
MQSPWGKDIPLYKDYPVALYLDESEESKEAVRLLEEAKIVPVICDGDTELLRRPLLEWGIGVHQRLESIKNWLNSEIPD